Protein AF-A0A093Q9X3-F1 (afdb_monomer_lite)

Structure (mmCIF, N/CA/C/O backbone):
data_AF-A0A093Q9X3-F1
#
_entry.id   AF-A0A093Q9X3-F1
#
loop_
_atom_site.group_PDB
_atom_site.id
_atom_site.type_symbol
_atom_site.label_atom_id
_atom_site.label_alt_id
_atom_site.label_comp_id
_atom_site.label_asym_id
_atom_site.label_entity_id
_atom_site.label_seq_id
_atom_site.pdbx_PDB_ins_code
_atom_site.Cartn_x
_atom_site.Cartn_y
_atom_site.Cartn_z
_atom_site.occupancy
_atom_site.B_iso_or_equiv
_atom_site.auth_seq_id
_atom_site.auth_comp_id
_atom_site.auth_asym_id
_atom_site.auth_atom_id
_atom_site.pdbx_PDB_model_num
ATOM 1 N N . PRO A 1 1 ? -12.225 11.551 -5.957 1.00 59.94 1 PRO A N 1
ATOM 2 C CA . PRO A 1 1 ? -12.165 10.070 -6.041 1.00 59.94 1 PRO A CA 1
ATOM 3 C C . PRO A 1 1 ? -11.450 9.462 -4.820 1.00 59.94 1 PRO A C 1
ATOM 5 O O . PRO A 1 1 ? -10.496 10.066 -4.331 1.00 59.94 1 PRO A O 1
ATOM 8 N N . PRO A 1 2 ? -11.914 8.320 -4.288 1.00 74.75 2 PRO A N 1
ATOM 9 C CA . PRO A 1 2 ? -11.214 7.614 -3.219 1.00 74.75 2 PRO A CA 1
ATOM 10 C C . PRO A 1 2 ? -9.858 7.099 -3.719 1.00 74.75 2 PRO A C 1
ATOM 12 O O . PRO A 1 2 ? -9.760 6.578 -4.828 1.00 74.75 2 PRO A O 1
ATOM 15 N N . VAL A 1 3 ? -8.812 7.259 -2.905 1.00 82.00 3 VAL A N 1
ATOM 16 C CA . VAL A 1 3 ? -7.483 6.720 -3.220 1.00 82.00 3 VAL A CA 1
ATOM 17 C C . VAL A 1 3 ? -7.512 5.214 -2.959 1.00 82.00 3 VAL A C 1
ATOM 19 O O . VAL A 1 3 ? -7.882 4.778 -1.865 1.00 82.00 3 VAL A O 1
ATOM 22 N N . GLN A 1 4 ? -7.181 4.432 -3.983 1.00 88.56 4 GLN A N 1
ATOM 23 C CA . GLN A 1 4 ? -7.167 2.969 -3.945 1.00 88.56 4 GLN A CA 1
ATOM 24 C C . GLN A 1 4 ? -5.800 2.443 -3.519 1.00 88.56 4 GLN A C 1
ATOM 26 O O . GLN A 1 4 ? -4.787 3.117 -3.701 1.00 88.56 4 GLN A O 1
ATOM 31 N N . VAL A 1 5 ? -5.765 1.219 -2.996 1.00 87.56 5 VAL A N 1
ATOM 32 C CA . VAL A 1 5 ? -4.519 0.533 -2.617 1.00 87.56 5 VAL A CA 1
ATOM 33 C C . VAL A 1 5 ? -3.542 0.453 -3.793 1.00 87.56 5 VAL A C 1
ATOM 35 O O . VAL A 1 5 ? -2.340 0.622 -3.596 1.00 87.56 5 VAL A O 1
ATOM 38 N N . ARG A 1 6 ? -4.048 0.312 -5.023 1.00 88.69 6 ARG A N 1
ATOM 39 C CA . ARG A 1 6 ? -3.229 0.371 -6.239 1.00 88.69 6 ARG A CA 1
ATOM 40 C C . ARG A 1 6 ? -2.404 1.660 -6.350 1.00 88.69 6 ARG A C 1
ATOM 42 O O . ARG A 1 6 ? -1.213 1.586 -6.627 1.00 88.69 6 ARG A O 1
ATOM 49 N N . ALA A 1 7 ? -3.003 2.819 -6.073 1.00 88.75 7 ALA A N 1
ATOM 50 C CA . ALA A 1 7 ? -2.313 4.109 -6.164 1.00 88.75 7 ALA A CA 1
ATOM 51 C C . ALA A 1 7 ? -1.162 4.226 -5.147 1.00 88.75 7 ALA A C 1
ATOM 53 O O . ALA A 1 7 ? -0.171 4.912 -5.386 1.00 88.75 7 ALA A O 1
ATOM 54 N N . LEU A 1 8 ? -1.281 3.535 -4.010 1.00 85.75 8 LEU A N 1
ATOM 55 C CA . LEU A 1 8 ? -0.214 3.409 -3.021 1.00 85.75 8 LEU A CA 1
ATOM 56 C C . LEU A 1 8 ? 0.943 2.564 -3.550 1.00 85.75 8 LEU A C 1
ATOM 58 O O . LEU A 1 8 ? 2.095 2.965 -3.426 1.00 85.75 8 LEU A O 1
ATOM 62 N N . LYS A 1 9 ? 0.635 1.421 -4.170 1.00 87.75 9 LYS A N 1
ATOM 63 C CA . LYS A 1 9 ? 1.644 0.569 -4.807 1.00 87.75 9 LYS A CA 1
ATOM 64 C C . LYS A 1 9 ? 2.377 1.315 -5.921 1.00 87.75 9 LYS A C 1
ATOM 66 O O . LYS A 1 9 ? 3.595 1.259 -5.977 1.00 87.75 9 LYS A O 1
ATOM 71 N N . GLU A 1 10 ? 1.657 2.072 -6.753 1.00 90.00 10 GLU A N 1
ATOM 72 C CA . GLU A 1 10 ? 2.247 2.898 -7.821 1.00 90.00 10 GLU A CA 1
ATOM 73 C C . GLU A 1 10 ? 3.204 3.958 -7.252 1.00 90.00 10 GLU A C 1
ATOM 75 O O . GLU A 1 10 ? 4.292 4.167 -7.784 1.00 90.00 10 GLU A O 1
ATOM 80 N N . LYS A 1 11 ? 2.851 4.577 -6.118 1.00 87.44 11 LYS A N 1
ATOM 81 C CA . LYS A 1 11 ? 3.747 5.483 -5.383 1.00 87.44 11 LYS A CA 1
ATOM 82 C C . LYS A 1 11 ? 5.014 4.782 -4.899 1.00 87.44 11 LYS A C 1
ATOM 84 O O . LYS A 1 11 ? 6.102 5.328 -5.042 1.00 87.44 11 LYS A O 1
ATOM 89 N N . ILE A 1 12 ? 4.877 3.591 -4.317 1.00 84.81 12 ILE A N 1
ATOM 90 C CA . ILE A 1 12 ? 6.026 2.863 -3.775 1.00 84.81 12 ILE A CA 1
ATOM 91 C C . ILE A 1 12 ? 6.920 2.354 -4.904 1.00 84.81 12 ILE A C 1
ATOM 93 O O . ILE A 1 12 ? 8.135 2.435 -4.778 1.00 84.81 12 ILE A O 1
ATOM 97 N N . GLU A 1 13 ? 6.347 1.899 -6.014 1.00 88.75 13 GLU A N 1
ATOM 98 C CA . GLU A 1 13 ? 7.095 1.547 -7.220 1.00 88.75 13 GLU A CA 1
ATOM 99 C C . GLU A 1 13 ? 7.895 2.750 -7.745 1.00 88.75 13 GLU A C 1
ATOM 101 O O . GLU A 1 13 ? 9.078 2.615 -8.053 1.00 88.75 13 GLU A O 1
ATOM 106 N N . ALA A 1 14 ? 7.289 3.941 -7.774 1.00 88.94 14 ALA A N 1
ATOM 107 C CA . ALA A 1 14 ? 7.961 5.169 -8.195 1.00 88.94 14 ALA A CA 1
ATOM 108 C C . ALA A 1 14 ? 9.074 5.622 -7.228 1.00 88.94 14 ALA A C 1
ATOM 110 O O . ALA A 1 14 ? 10.092 6.140 -7.680 1.00 88.94 14 ALA A O 1
ATOM 111 N N . GLU A 1 15 ? 8.909 5.433 -5.913 1.00 87.06 15 GLU A N 1
ATOM 112 C CA . GLU A 1 15 ? 9.914 5.831 -4.913 1.00 87.06 15 GLU A CA 1
ATOM 113 C C . GLU A 1 15 ? 11.021 4.791 -4.691 1.00 87.06 15 GLU A C 1
ATOM 115 O O . GLU A 1 15 ? 12.183 5.151 -4.508 1.00 87.06 15 GLU A O 1
ATOM 120 N N . LYS A 1 16 ? 10.679 3.500 -4.656 1.00 86.31 16 LYS A N 1
ATOM 121 C CA . LYS A 1 16 ? 11.618 2.402 -4.374 1.00 86.31 16 LYS A CA 1
ATOM 122 C C . LYS A 1 16 ? 12.194 1.764 -5.638 1.00 86.31 16 LYS A C 1
ATOM 124 O O . LYS A 1 16 ? 13.206 1.074 -5.544 1.00 86.31 16 LYS A O 1
ATOM 129 N N . GLY A 1 17 ? 11.564 1.982 -6.788 1.00 84.31 17 GLY A N 1
ATOM 130 C CA . GLY A 1 17 ? 11.933 1.393 -8.069 1.00 84.31 17 GLY A CA 1
ATOM 131 C C . GLY A 1 17 ? 11.183 0.093 -8.367 1.00 84.31 17 GLY A C 1
ATOM 132 O O . GLY A 1 17 ? 11.033 -0.784 -7.509 1.00 84.31 17 GLY A O 1
ATOM 133 N N . SER A 1 18 ? 10.771 -0.058 -9.627 1.00 85.81 18 SER A N 1
ATOM 134 C CA . SER A 1 18 ? 10.034 -1.225 -10.130 1.00 85.81 18 SER A CA 1
ATOM 135 C C . SER A 1 18 ? 10.819 -2.536 -10.064 1.00 85.81 18 SER A C 1
ATOM 137 O O . SER A 1 18 ? 10.217 -3.605 -10.080 1.00 85.81 18 SER A O 1
ATOM 139 N N . GLU A 1 19 ? 12.147 -2.478 -9.956 1.00 85.25 19 GLU A N 1
ATOM 140 C CA . GLU A 1 19 ? 12.992 -3.666 -9.787 1.00 85.25 19 GLU A CA 1
ATOM 141 C C . GLU A 1 19 ? 12.879 -4.271 -8.382 1.00 85.25 19 GLU A C 1
ATOM 143 O O . GLU A 1 19 ? 12.984 -5.485 -8.222 1.00 85.25 19 GLU A O 1
ATOM 148 N N . ALA A 1 20 ? 12.640 -3.438 -7.365 1.00 85.06 20 ALA A N 1
ATOM 149 C CA . ALA A 1 20 ? 12.547 -3.874 -5.975 1.00 85.06 20 ALA A CA 1
ATOM 150 C C . ALA A 1 20 ? 11.093 -4.090 -5.533 1.00 85.06 20 ALA A C 1
ATOM 152 O O . ALA A 1 20 ? 10.792 -5.066 -4.844 1.00 85.06 20 ALA A O 1
ATOM 153 N N . PHE A 1 21 ? 10.184 -3.193 -5.931 1.00 85.19 21 PHE A N 1
ATOM 154 C CA . PHE A 1 21 ? 8.781 -3.218 -5.509 1.00 85.19 21 PHE A CA 1
ATOM 155 C C . PHE A 1 21 ? 7.836 -2.947 -6.687 1.00 85.19 21 PHE A C 1
ATOM 157 O O . PHE A 1 21 ? 7.210 -1.889 -6.739 1.00 85.19 21 PHE A O 1
ATOM 164 N N . PRO A 1 22 ? 7.701 -3.893 -7.634 1.00 89.69 22 PRO A N 1
ATOM 165 C CA . PRO A 1 22 ? 6.749 -3.752 -8.727 1.00 89.69 22 PRO A CA 1
ATOM 166 C C . PRO A 1 22 ? 5.309 -3.798 -8.203 1.00 89.69 22 PRO A C 1
ATOM 168 O O . PRO A 1 22 ? 4.981 -4.650 -7.373 1.00 89.69 22 PRO A O 1
ATOM 171 N N . VAL A 1 23 ? 4.412 -2.969 -8.743 1.00 87.50 23 VAL A N 1
ATOM 172 C CA . VAL A 1 23 ? 2.994 -2.878 -8.334 1.00 87.50 23 VAL A CA 1
ATOM 173 C C . VAL A 1 23 ? 2.313 -4.248 -8.314 1.00 87.50 23 VAL A C 1
ATOM 175 O O . VAL A 1 23 ? 1.594 -4.584 -7.373 1.00 87.50 23 VAL A O 1
ATOM 178 N N . ALA A 1 24 ? 2.566 -5.067 -9.336 1.00 86.19 24 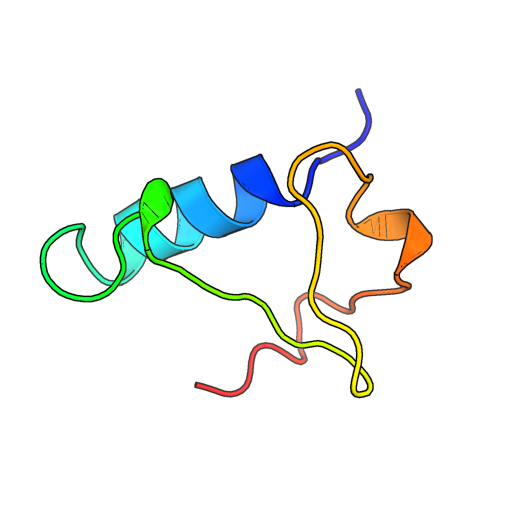ALA A N 1
ATOM 179 C CA . ALA A 1 24 ? 1.976 -6.397 -9.465 1.00 86.19 24 ALA A CA 1
ATOM 180 C C . ALA A 1 24 ? 2.511 -7.411 -8.433 1.00 86.19 24 ALA A C 1
ATOM 182 O O . ALA A 1 24 ? 1.810 -8.358 -8.082 1.00 86.19 24 ALA A O 1
ATOM 183 N N . GLY A 1 25 ? 3.742 -7.229 -7.946 1.00 83.62 25 GLY A N 1
ATOM 184 C CA . GLY A 1 25 ? 4.383 -8.121 -6.973 1.00 83.62 25 GLY A CA 1
ATOM 185 C C . GLY A 1 25 ? 4.287 -7.631 -5.529 1.00 83.62 25 GLY A C 1
ATOM 186 O O . GLY A 1 25 ? 4.498 -8.403 -4.592 1.00 83.62 25 GLY A O 1
ATOM 187 N N . GLN A 1 26 ? 3.954 -6.356 -5.329 1.00 83.75 26 GLN A N 1
ATOM 188 C CA . GLN A 1 26 ? 3.958 -5.739 -4.018 1.00 83.75 26 GLN A CA 1
ATOM 189 C C . GLN A 1 26 ? 2.741 -6.158 -3.185 1.00 83.75 26 GLN A C 1
ATOM 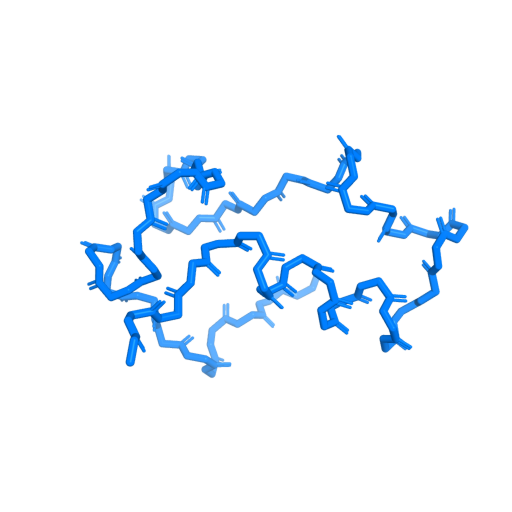191 O O . GLN A 1 26 ? 1.584 -5.915 -3.543 1.00 83.75 26 GLN A O 1
ATOM 196 N N . LYS A 1 27 ? 3.008 -6.743 -2.013 1.00 85.19 27 LYS A N 1
ATOM 197 C CA . LYS A 1 27 ? 1.989 -7.053 -1.006 1.00 85.19 27 LYS A CA 1
ATOM 198 C C . LYS A 1 27 ? 2.037 -6.016 0.099 1.00 85.19 27 LYS A C 1
ATOM 200 O O . LYS A 1 27 ? 3.004 -5.949 0.849 1.00 85.19 27 LYS A O 1
ATOM 205 N N . LEU A 1 28 ? 0.975 -5.229 0.208 1.00 84.69 28 LEU A N 1
ATOM 206 C CA . LEU A 1 28 ? 0.811 -4.309 1.322 1.00 84.69 28 LEU A CA 1
ATOM 207 C C . LEU A 1 28 ? 0.082 -5.038 2.446 1.00 84.69 28 LEU A C 1
ATOM 209 O O . LEU A 1 28 ? -0.964 -5.648 2.219 1.00 84.69 28 LEU A O 1
ATOM 213 N N . ILE A 1 29 ? 0.662 -5.003 3.642 1.00 85.38 29 ILE A N 1
ATOM 214 C CA . ILE A 1 29 ? 0.124 -5.659 4.830 1.00 85.38 29 ILE A CA 1
ATOM 215 C C . ILE A 1 29 ? -0.047 -4.588 5.894 1.00 85.38 29 ILE A C 1
ATOM 217 O O . ILE A 1 29 ? 0.915 -3.929 6.276 1.00 85.38 29 ILE A 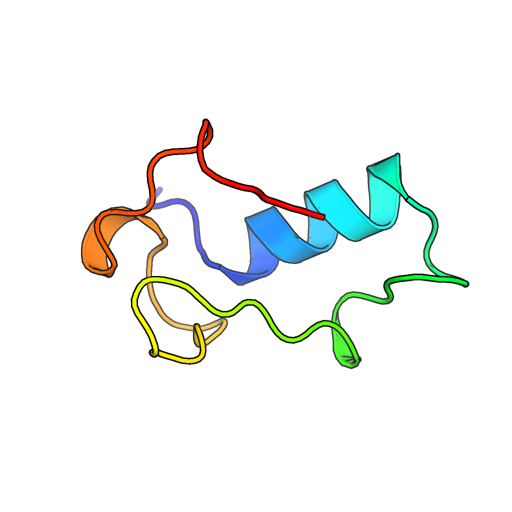O 1
ATOM 221 N N . TYR A 1 30 ? -1.271 -4.412 6.375 1.00 82.94 30 TYR A N 1
ATOM 222 C CA . TYR A 1 30 ? -1.581 -3.434 7.408 1.00 82.94 30 TYR A CA 1
ATOM 223 C C . TYR A 1 30 ? -2.510 -4.047 8.446 1.00 82.94 30 TYR A C 1
ATOM 225 O O . TYR A 1 30 ? -3.504 -4.684 8.098 1.00 82.94 30 TYR A O 1
ATOM 233 N N . ALA A 1 31 ? -2.174 -3.883 9.728 1.00 83.50 31 ALA A N 1
ATOM 234 C CA . ALA A 1 31 ? -2.920 -4.464 10.848 1.00 83.50 31 ALA A CA 1
ATOM 235 C C . ALA A 1 31 ? -3.212 -5.976 10.679 1.00 83.50 31 ALA A C 1
ATOM 237 O O . ALA A 1 31 ? -4.305 -6.452 10.984 1.00 83.50 31 ALA A O 1
ATOM 238 N N . GLY A 1 32 ? -2.251 -6.730 10.129 1.00 83.50 32 GLY A N 1
ATOM 239 C CA . GLY A 1 32 ? -2.394 -8.168 9.864 1.00 83.50 32 GLY A CA 1
ATOM 240 C C . GLY A 1 32 ? -3.311 -8.526 8.687 1.00 83.50 32 GLY A C 1
ATOM 241 O O . GLY A 1 32 ? -3.592 -9.704 8.479 1.00 83.50 32 GLY A O 1
ATOM 242 N N . LYS A 1 33 ? -3.774 -7.545 7.903 1.00 84.94 33 LYS A N 1
ATOM 243 C CA . LYS A 1 33 ? -4.578 -7.753 6.692 1.00 84.94 33 LYS A CA 1
ATOM 244 C C . LYS A 1 33 ? -3.764 -7.440 5.448 1.00 84.94 33 LYS A C 1
ATOM 246 O O . LYS A 1 33 ? -3.076 -6.424 5.389 1.00 84.94 33 LYS A O 1
ATOM 251 N N . ILE A 1 34 ? -3.886 -8.295 4.440 1.00 86.31 34 ILE A N 1
ATOM 252 C CA . ILE A 1 34 ? -3.375 -8.006 3.101 1.00 86.31 34 ILE A CA 1
ATOM 253 C C . ILE A 1 34 ? -4.346 -7.030 2.439 1.00 86.31 34 ILE A C 1
ATOM 255 O O . ILE A 1 34 ? -5.559 -7.245 2.460 1.00 86.31 34 ILE A O 1
ATOM 259 N N . LEU A 1 35 ? -3.811 -5.950 1.884 1.00 86.81 35 LEU A N 1
ATOM 260 C CA . LEU A 1 35 ? -4.605 -4.939 1.203 1.00 86.81 35 LEU A CA 1
ATOM 261 C C . LEU A 1 35 ? -4.910 -5.372 -0.233 1.00 86.81 35 LEU A C 1
ATOM 263 O O . LEU A 1 35 ? -4.010 -5.806 -0.955 1.00 86.81 35 LEU A O 1
ATOM 267 N N . SER A 1 36 ? -6.164 -5.205 -0.650 1.00 88.12 36 SER A N 1
ATOM 268 C CA . SER A 1 36 ? -6.618 -5.472 -2.017 1.00 88.12 36 SER A CA 1
ATOM 269 C C . SER A 1 36 ? -6.668 -4.195 -2.842 1.00 88.12 36 SER A C 1
ATOM 271 O O . SER A 1 36 ? -7.136 -3.166 -2.363 1.00 88.12 36 SER A O 1
ATOM 273 N N . ASP A 1 37 ? -6.236 -4.291 -4.097 1.00 86.31 37 ASP A N 1
ATOM 274 C CA . ASP A 1 37 ? -6.147 -3.179 -5.049 1.00 86.31 37 ASP A CA 1
ATOM 275 C C . ASP A 1 37 ? -7.488 -2.479 -5.291 1.00 86.31 37 ASP A C 1
ATOM 277 O O . ASP A 1 37 ? -7.534 -1.250 -5.327 1.00 86.31 37 ASP A O 1
ATOM 281 N N . ASP A 1 38 ? -8.567 -3.262 -5.370 1.00 85.81 38 ASP A N 1
ATOM 282 C CA . ASP A 1 38 ? -9.951 -2.804 -5.548 1.00 85.81 38 ASP A CA 1
ATOM 283 C C . ASP A 1 38 ? -10.537 -2.070 -4.333 1.00 85.81 38 ASP A C 1
ATOM 285 O O . ASP A 1 38 ? -11.598 -1.451 -4.428 1.00 85.81 38 ASP A O 1
ATOM 289 N N . VAL A 1 39 ? -9.874 -2.125 -3.175 1.00 87.19 39 VAL A N 1
ATOM 290 C CA . VAL A 1 39 ? -10.399 -1.544 -1.940 1.00 87.19 39 VAL A CA 1
ATOM 291 C C . VAL A 1 39 ? -9.777 -0.158 -1.701 1.00 87.19 39 VAL A C 1
ATOM 293 O O . VAL A 1 39 ? -8.564 0.033 -1.842 1.00 87.19 39 VAL A O 1
ATOM 296 N N . PRO A 1 40 ? -10.580 0.853 -1.322 1.00 88.75 40 PRO A N 1
ATOM 297 C CA . PRO A 1 40 ? -10.070 2.151 -0.899 1.00 88.75 40 PRO A CA 1
ATOM 298 C C . PRO A 1 40 ? -9.129 2.038 0.305 1.00 88.75 40 PRO A C 1
ATOM 300 O O . PRO A 1 40 ? -9.448 1.396 1.300 1.00 88.75 40 PRO A O 1
ATOM 303 N N . ILE A 1 41 ? -8.023 2.779 0.296 1.00 83.31 41 ILE A N 1
ATOM 304 C CA . ILE A 1 41 ? -7.054 2.825 1.410 1.00 83.31 41 ILE A CA 1
ATOM 305 C C . ILE A 1 41 ? -7.740 3.217 2.732 1.00 83.31 41 ILE A C 1
ATOM 307 O O . ILE A 1 41 ?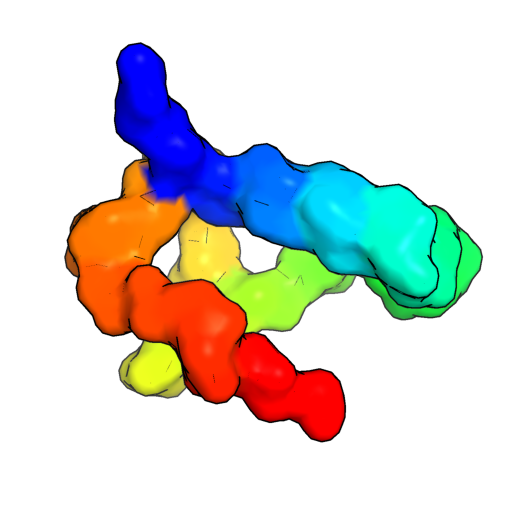 -7.420 2.707 3.805 1.00 83.31 41 ILE A O 1
ATOM 311 N N . ARG A 1 42 ? -8.728 4.116 2.646 1.00 81.75 42 ARG A N 1
ATOM 312 C CA . ARG A 1 42 ? -9.489 4.617 3.799 1.00 81.75 42 ARG A CA 1
ATOM 313 C C . ARG A 1 42 ? -10.305 3.535 4.511 1.00 81.75 42 ARG A C 1
ATOM 315 O O . ARG A 1 42 ? -10.463 3.636 5.724 1.00 81.75 42 ARG A O 1
ATOM 322 N N . GLU A 1 43 ? -10.775 2.507 3.803 1.00 85.56 43 GLU A N 1
ATOM 323 C CA . GLU A 1 43 ? -11.518 1.379 4.402 1.00 85.56 43 GLU A CA 1
ATOM 324 C C . GLU A 1 43 ? -10.653 0.616 5.410 1.00 85.56 43 GLU A C 1
ATOM 326 O O . GLU A 1 43 ? -11.127 0.151 6.445 1.00 85.56 43 GLU A O 1
ATOM 331 N N . TYR A 1 44 ? -9.351 0.545 5.144 1.00 81.94 44 TYR A N 1
ATOM 332 C CA . TYR A 1 44 ? -8.392 -0.125 6.011 1.00 81.94 44 TYR A CA 1
ATOM 333 C C . TYR A 1 44 ? -7.894 0.742 7.168 1.00 81.94 44 TYR A C 1
ATOM 335 O O . TYR A 1 44 ? -7.127 0.248 7.993 1.00 81.94 44 TYR A O 1
ATOM 343 N N . ARG A 1 45 ? -8.314 2.015 7.247 1.00 78.12 45 ARG A N 1
ATOM 344 C CA . ARG A 1 45 ? -7.804 2.998 8.221 1.00 78.12 45 ARG A CA 1
ATOM 345 C C . ARG A 1 45 ? -6.269 3.045 8.231 1.00 78.12 45 ARG A C 1
ATOM 347 O O . ARG A 1 45 ? -5.641 3.022 9.289 1.00 78.12 45 ARG A O 1
ATOM 354 N N . ILE A 1 46 ? -5.675 3.033 7.039 1.00 74.50 46 ILE A N 1
ATOM 355 C CA . ILE A 1 46 ? -4.224 3.121 6.878 1.00 74.50 46 ILE A CA 1
ATOM 356 C C . ILE A 1 46 ? -3.809 4.563 7.130 1.00 74.50 46 ILE A C 1
ATOM 358 O O . ILE A 1 46 ? -4.206 5.468 6.395 1.00 74.50 46 ILE A O 1
ATOM 362 N N . ASP A 1 47 ? -2.994 4.755 8.158 1.00 69.12 47 ASP A N 1
ATOM 363 C CA . ASP A 1 47 ? -2.264 5.995 8.364 1.00 69.12 47 ASP A CA 1
ATOM 364 C C . ASP A 1 47 ? -1.022 5.982 7.471 1.00 69.12 47 ASP A C 1
ATOM 366 O O . ASP A 1 47 ? -0.155 5.120 7.619 1.00 69.12 47 ASP A O 1
ATOM 370 N N . GLU A 1 48 ? -0.895 6.966 6.574 1.00 63.09 48 GLU A N 1
ATOM 371 C CA . GLU A 1 48 ? 0.274 7.132 5.688 1.00 63.09 48 GLU A CA 1
ATOM 372 C C . GLU A 1 48 ? 1.612 7.223 6.454 1.00 63.09 48 GLU A C 1
ATOM 374 O O . GLU A 1 48 ? 2.676 7.064 5.868 1.00 63.09 48 GLU A O 1
ATOM 379 N N . LYS A 1 49 ? 1.579 7.426 7.776 1.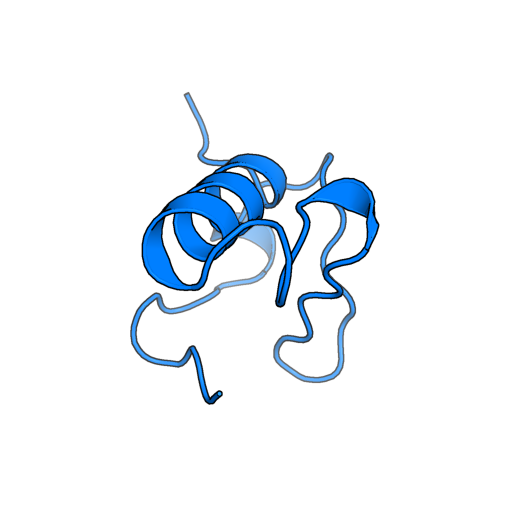00 63.06 49 LYS A N 1
ATOM 380 C CA . LYS A 1 49 ? 2.759 7.452 8.653 1.00 63.06 49 LYS A CA 1
ATOM 381 C C . LYS A 1 49 ? 3.240 6.076 9.131 1.00 63.06 49 LYS A C 1
ATOM 383 O O . LYS A 1 49 ? 4.314 6.002 9.714 1.00 63.06 49 LYS A O 1
ATOM 388 N N . ASN A 1 50 ? 2.474 5.006 8.909 1.00 58.09 50 ASN A N 1
ATOM 389 C CA . ASN A 1 50 ? 2.778 3.651 9.391 1.00 58.09 50 ASN A CA 1
ATOM 390 C C . ASN A 1 50 ? 3.325 2.715 8.300 1.00 58.09 50 ASN A C 1
ATOM 392 O O . ASN A 1 50 ? 3.313 1.497 8.477 1.00 58.09 50 ASN A O 1
ATOM 396 N N . PHE A 1 51 ? 3.815 3.251 7.177 1.00 59.19 51 PHE A N 1
ATOM 397 C CA . PHE A 1 51 ? 4.574 2.454 6.212 1.00 59.19 51 PHE A CA 1
ATOM 398 C C . PHE A 1 51 ? 5.930 2.084 6.815 1.00 59.19 51 PHE A C 1
ATOM 400 O O . PHE A 1 51 ? 6.923 2.784 6.635 1.00 59.19 51 PHE A O 1
ATOM 407 N N . VAL A 1 52 ? 5.954 0.992 7.576 1.00 50.84 52 VAL A N 1
ATOM 408 C CA . VAL A 1 52 ? 7.197 0.375 8.033 1.00 50.84 52 VAL A CA 1
ATOM 409 C C . VAL A 1 52 ? 7.702 -0.520 6.901 1.00 50.84 52 VAL A C 1
ATOM 411 O O . VAL A 1 52 ? 6.987 -1.414 6.448 1.00 50.84 52 VAL A O 1
ATOM 414 N N . VAL A 1 53 ? 8.896 -0.179 6.412 1.00 52.88 53 VAL A N 1
ATOM 415 C CA . VAL A 1 53 ? 9.692 -0.877 5.387 1.00 52.88 53 VAL A CA 1
ATOM 416 C C . VAL A 1 53 ? 10.395 -2.088 5.980 1.00 52.88 53 VAL A C 1
ATOM 418 O O . VAL A 1 53 ? 10.951 -1.945 7.092 1.00 52.88 53 VAL A O 1
#

Sequence (53 aa):
PPVQVRALKEKIEAEKGSEAFPVAGQKLIYAGKILSDDVPIREYRIDEKNFVV

pLDDT: mean 81.4, std 9.94, range [50.84, 90.0]

Secondary struc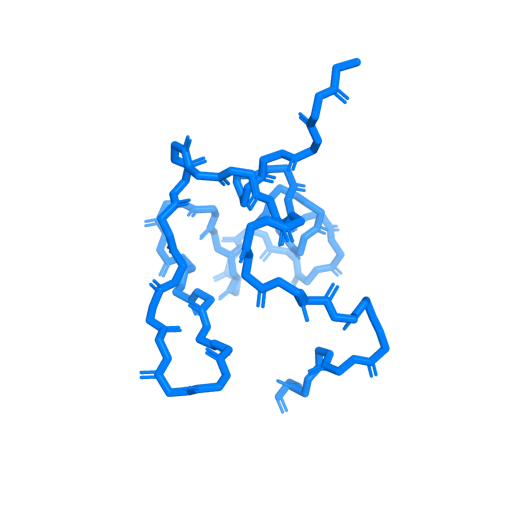ture (DSSP, 8-state):
-PPBHHHHHHHHHHHH-TTTS-TTT---EETTEEPPTTSBGGGGT--GGG---

InterPro domains:
  IPR000626 Ubiquitin-like domain [PF00240] (4-52)
  IPR000626 Ubiquitin-like domain [PS50053] (1-53)
  IPR029071 Ubiquitin-like domain superfamily [SSF54236] (4-50)

Organism: NCBI:txid328815

Radius of gyration: 10.51 Å; chains: 1; bounding box: 25×18×21 Å

Foldseek 3Di:
DFAFPLNVLVVCCVVVPCVVRNSVPHWDADPNDTGDRPDGPVVRVDDPVPPDD